Protein AF-A0A2G2EJM1-F1 (afdb_monomer_lite)

Structure (mmCIF, N/CA/C/O backbone):
data_AF-A0A2G2EJM1-F1
#
_entry.id   AF-A0A2G2EJM1-F1
#
loop_
_atom_site.group_PDB
_atom_site.id
_atom_site.type_symbol
_atom_site.label_atom_id
_atom_site.label_alt_id
_atom_site.label_comp_id
_atom_site.label_asym_id
_atom_site.label_entity_id
_atom_site.label_seq_id
_atom_site.pdbx_PDB_ins_code
_atom_site.Cartn_x
_atom_site.Cartn_y
_atom_site.Cartn_z
_atom_site.occupancy
_atom_site.B_iso_or_equiv
_atom_site.auth_seq_id
_atom_site.auth_comp_id
_atom_site.auth_asym_id
_atom_site.auth_atom_id
_atom_site.pdbx_PDB_model_num
ATOM 1 N N . MET A 1 1 ? -35.640 -45.550 -1.664 1.00 52.97 1 MET A N 1
ATOM 2 C CA . MET A 1 1 ? -34.543 -45.207 -0.723 1.00 52.97 1 MET A CA 1
ATOM 3 C C . MET A 1 1 ? -33.178 -45.795 -1.096 1.00 52.97 1 MET A C 1
ATOM 5 O O . MET A 1 1 ? -32.188 -45.165 -0.771 1.00 52.97 1 MET A O 1
ATOM 9 N N . LYS A 1 2 ? -33.073 -46.936 -1.802 1.00 50.59 2 LYS A N 1
ATOM 10 C CA . LYS A 1 2 ? -31.763 -47.518 -2.182 1.00 50.59 2 LYS A CA 1
ATOM 11 C C . LYS A 1 2 ? -31.014 -46.752 -3.291 1.00 50.59 2 LYS A C 1
ATOM 13 O O . LYS A 1 2 ? -29.795 -46.804 -3.350 1.00 50.59 2 LYS A O 1
ATOM 18 N N . THR A 1 3 ? -31.725 -45.994 -4.125 1.00 59.12 3 THR A N 1
ATOM 19 C CA . THR A 1 3 ? -31.146 -45.196 -5.222 1.00 59.12 3 THR A CA 1
ATOM 20 C C . THR A 1 3 ? -30.402 -43.941 -4.7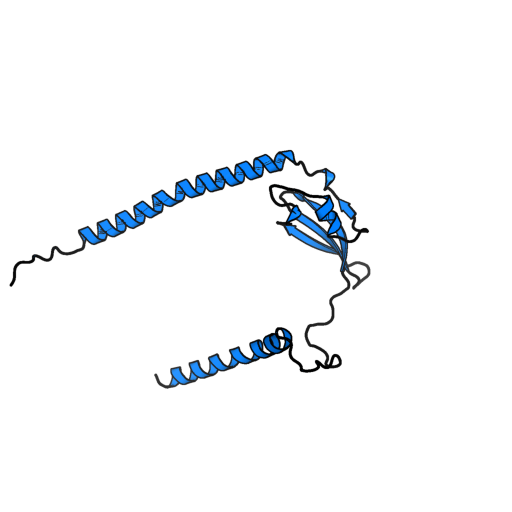54 1.00 59.12 3 THR A C 1
ATOM 22 O O . THR A 1 3 ? -29.484 -43.495 -5.431 1.00 59.12 3 THR A O 1
ATOM 25 N N . PHE A 1 4 ? -30.726 -43.404 -3.572 1.00 65.38 4 PHE A N 1
ATOM 26 C CA . PHE A 1 4 ? -30.059 -42.215 -3.022 1.00 65.38 4 PHE A CA 1
ATOM 27 C C . PHE A 1 4 ? -28.633 -42.503 -2.520 1.00 65.38 4 PHE A C 1
ATOM 29 O O . PHE A 1 4 ? -27.780 -41.623 -2.544 1.00 65.38 4 PHE A O 1
ATOM 36 N N . LEU A 1 5 ? -28.363 -43.748 -2.113 1.00 67.12 5 LEU A N 1
ATOM 37 C CA . LEU A 1 5 ? -27.074 -44.163 -1.548 1.00 67.12 5 LEU A CA 1
ATOM 38 C C . LEU A 1 5 ? -25.998 -44.344 -2.633 1.00 67.12 5 LEU A C 1
ATOM 40 O O . LEU A 1 5 ? -24.825 -44.078 -2.398 1.00 67.12 5 LEU A O 1
ATOM 44 N N . PHE A 1 6 ? -26.404 -44.718 -3.850 1.00 66.44 6 PHE A N 1
ATOM 45 C CA . PHE A 1 6 ? -25.496 -44.768 -4.997 1.00 66.44 6 PHE A CA 1
ATOM 46 C C . PHE A 1 6 ? -25.114 -43.370 -5.495 1.00 66.44 6 PHE A C 1
ATOM 48 O O . PHE A 1 6 ? -23.960 -43.153 -5.850 1.00 66.44 6 PHE A O 1
ATOM 55 N N . LEU A 1 7 ? -26.038 -42.403 -5.460 1.00 65.31 7 LEU A N 1
ATOM 56 C CA . LEU A 1 7 ? -25.755 -41.038 -5.912 1.00 65.31 7 LEU A CA 1
ATOM 57 C C . LEU A 1 7 ? -24.763 -40.310 -4.987 1.00 65.31 7 LEU A C 1
ATOM 59 O O . LEU A 1 7 ? -23.920 -39.565 -5.478 1.00 65.31 7 LEU A O 1
ATOM 63 N N . SER A 1 8 ? -24.793 -40.563 -3.671 1.00 62.09 8 SER A N 1
ATOM 64 C CA . SER A 1 8 ? -23.806 -39.970 -2.755 1.00 62.09 8 SER A CA 1
ATOM 65 C C . SER A 1 8 ? -22.404 -40.560 -2.918 1.00 62.09 8 SER A C 1
ATOM 67 O O . SER A 1 8 ? -21.432 -39.874 -2.628 1.00 62.09 8 SER A O 1
ATOM 69 N N . LEU A 1 9 ? -22.282 -41.809 -3.386 1.00 64.62 9 LEU A N 1
ATOM 70 C CA . LEU A 1 9 ? -20.986 -42.477 -3.542 1.00 64.62 9 LEU A CA 1
ATOM 71 C C . LEU A 1 9 ? -20.184 -41.951 -4.744 1.00 64.62 9 LEU A C 1
ATOM 73 O O . LEU A 1 9 ? -18.958 -41.979 -4.724 1.00 64.62 9 LEU A O 1
ATOM 77 N N . PHE A 1 10 ? -20.864 -41.450 -5.780 1.00 60.97 10 PHE A N 1
ATOM 78 C CA . PHE A 1 10 ? -20.206 -40.893 -6.966 1.00 60.97 10 PHE A CA 1
ATOM 79 C C . PHE A 1 10 ? -19.678 -39.467 -6.759 1.00 60.97 10 PHE A C 1
ATOM 81 O O . PHE A 1 10 ? -18.739 -39.065 -7.439 1.00 60.97 10 PHE A O 1
ATOM 88 N N . ILE A 1 11 ? -20.228 -38.710 -5.805 1.00 62.47 11 ILE A N 1
ATOM 89 C CA . ILE A 1 11 ? -19.824 -37.314 -5.563 1.00 62.47 11 ILE A CA 1
ATOM 90 C C . ILE A 1 11 ? -18.502 -37.235 -4.772 1.00 62.47 11 ILE A C 1
ATOM 92 O O . ILE A 1 11 ? -17.748 -36.277 -4.922 1.00 62.47 11 ILE A O 1
ATOM 96 N N . SER A 1 12 ? -18.159 -38.256 -3.981 1.00 58.44 12 SER A N 1
ATOM 97 C CA . SER A 1 12 ? -16.932 -38.282 -3.167 1.00 58.44 12 SER A CA 1
ATOM 98 C C . SER A 1 12 ? -15.652 -38.625 -3.944 1.00 58.44 12 SER A C 1
ATOM 100 O O . SER A 1 12 ? -14.561 -38.385 -3.431 1.00 58.44 12 SER A O 1
ATOM 102 N N . GLY A 1 13 ? -15.744 -39.164 -5.165 1.00 58.25 13 GLY A N 1
ATOM 103 C CA . GLY A 1 13 ? -14.570 -39.563 -5.960 1.00 58.25 13 GLY A CA 1
ATOM 104 C C . GLY A 1 13 ? -13.775 -38.392 -6.550 1.00 58.25 13 GLY A C 1
ATOM 105 O O . GLY A 1 13 ? -12.576 -38.511 -6.787 1.00 58.25 13 GLY A O 1
ATOM 106 N N . SER A 1 14 ? -14.414 -37.237 -6.741 1.00 57.00 14 SER A N 1
ATOM 107 C CA . SER A 1 14 ? -13.820 -36.085 -7.437 1.00 57.00 14 SER A CA 1
ATOM 108 C C . SER A 1 14 ? -12.871 -35.250 -6.569 1.00 57.00 14 SER A C 1
ATOM 110 O O . SER A 1 14 ? -12.121 -34.432 -7.093 1.00 57.00 14 SER A O 1
ATOM 112 N N . ALA A 1 15 ? -12.885 -35.440 -5.246 1.00 55.22 15 ALA A N 1
ATOM 113 C CA . ALA A 1 15 ? -12.119 -34.614 -4.309 1.00 55.22 15 ALA A CA 1
ATOM 114 C C . ALA A 1 15 ? -10.646 -35.042 -4.152 1.00 55.22 15 ALA A C 1
ATOM 116 O O . ALA A 1 15 ? -9.830 -34.259 -3.673 1.00 55.22 15 ALA A O 1
ATOM 117 N N . PHE A 1 16 ? -10.279 -36.261 -4.566 1.00 55.91 16 PHE A N 1
ATOM 118 C CA . PHE A 1 16 ? -8.936 -36.815 -4.332 1.00 55.91 16 PHE A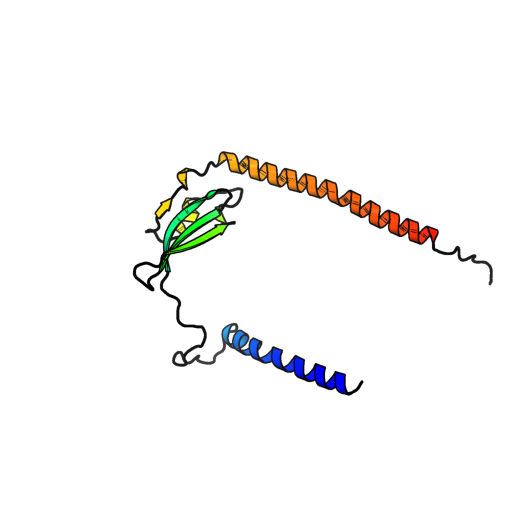 CA 1
ATOM 119 C C . PHE A 1 16 ? -7.918 -36.506 -5.442 1.00 55.91 16 PHE A C 1
ATOM 121 O O . PHE A 1 16 ? -6.720 -36.684 -5.239 1.00 55.91 16 PHE A O 1
ATOM 128 N N . SER A 1 17 ? -8.357 -36.031 -6.614 1.00 53.53 17 SER A N 1
ATOM 129 C CA . SER A 1 17 ? -7.435 -35.771 -7.732 1.00 53.53 17 SER A CA 1
ATOM 130 C C . SER A 1 17 ? -6.698 -34.433 -7.616 1.00 53.53 17 SER A C 1
ATOM 132 O O . SER A 1 17 ? -5.595 -34.308 -8.141 1.00 53.53 17 SER A O 1
ATOM 134 N N . GLN A 1 18 ? -7.272 -33.432 -6.942 1.00 54.62 18 GLN A N 1
ATOM 135 C CA . GLN A 1 18 ? -6.644 -32.108 -6.821 1.00 54.62 18 GLN A CA 1
ATOM 136 C C . GLN A 1 18 ? -5.614 -32.036 -5.684 1.00 54.62 18 GLN A C 1
ATOM 138 O O . GLN A 1 18 ? -4.692 -31.226 -5.741 1.00 54.62 18 GLN A O 1
ATOM 143 N N . THR A 1 19 ? -5.699 -32.911 -4.680 1.00 55.78 19 THR A N 1
ATOM 144 C CA . THR A 1 19 ? -4.747 -32.934 -3.558 1.00 55.78 19 THR A CA 1
ATOM 145 C C . THR A 1 19 ? -3.409 -33.574 -3.916 1.00 55.78 19 THR A C 1
ATOM 147 O O . THR A 1 19 ? -2.394 -33.160 -3.366 1.00 55.78 19 THR A O 1
ATOM 150 N N . ASN A 1 20 ? -3.364 -34.521 -4.859 1.00 55.75 20 ASN A N 1
ATOM 151 C CA . ASN A 1 20 ? -2.112 -35.196 -5.224 1.00 55.75 20 ASN A CA 1
ATOM 152 C C . ASN A 1 20 ? -1.137 -34.297 -5.997 1.00 55.75 20 ASN A C 1
ATOM 154 O O . ASN A 1 20 ? 0.063 -34.378 -5.757 1.00 55.75 20 ASN A O 1
ATOM 158 N N . VAL A 1 21 ? -1.627 -33.407 -6.868 1.00 58.78 21 VAL A N 1
ATOM 159 C CA . VAL A 1 21 ? -0.765 -32.453 -7.595 1.00 58.78 21 VAL A CA 1
ATOM 160 C C . VAL A 1 21 ? -0.163 -31.424 -6.633 1.00 58.78 21 VAL A C 1
ATOM 162 O O . VAL A 1 21 ? 1.019 -31.098 -6.722 1.00 58.78 21 VAL A O 1
ATOM 165 N N . ILE A 1 22 ? -0.951 -30.965 -5.655 1.00 56.78 22 ILE A N 1
ATOM 166 C CA . ILE A 1 22 ? -0.479 -30.044 -4.615 1.00 56.78 22 ILE A CA 1
ATOM 167 C C . ILE A 1 22 ? 0.503 -30.757 -3.674 1.00 56.78 22 ILE A C 1
ATOM 169 O O . ILE A 1 22 ? 1.564 -30.209 -3.395 1.00 56.78 22 ILE A O 1
ATOM 173 N N . ALA A 1 23 ? 0.214 -31.991 -3.245 1.00 59.25 23 ALA A N 1
ATOM 174 C CA . ALA A 1 23 ? 1.079 -32.760 -2.347 1.00 59.25 23 ALA A CA 1
ATOM 175 C C . ALA A 1 23 ? 2.419 -33.161 -2.990 1.00 59.25 23 ALA A C 1
ATOM 177 O O . ALA A 1 23 ? 3.455 -33.085 -2.330 1.00 59.25 23 ALA A O 1
ATOM 178 N N . ALA A 1 24 ? 2.423 -33.530 -4.277 1.00 58.50 24 ALA A N 1
ATOM 179 C CA . ALA A 1 24 ? 3.650 -33.835 -5.016 1.00 58.50 24 ALA A CA 1
ATOM 180 C C . ALA A 1 24 ? 4.574 -32.608 -5.149 1.00 58.50 24 ALA A C 1
ATOM 182 O O . ALA A 1 24 ? 5.794 -32.760 -5.146 1.00 58.50 24 ALA A O 1
ATOM 183 N N . LYS A 1 25 ? 4.006 -31.394 -5.213 1.00 56.97 25 LYS A N 1
ATOM 184 C CA . LYS A 1 25 ? 4.756 -30.133 -5.354 1.00 56.97 25 LYS A CA 1
ATOM 185 C C . LYS A 1 25 ? 5.112 -29.488 -4.002 1.00 56.97 25 LYS A C 1
ATOM 187 O O . LYS A 1 25 ? 6.139 -28.825 -3.907 1.00 56.97 25 LYS A O 1
ATOM 192 N N . SER A 1 26 ? 4.315 -29.693 -2.945 1.00 60.22 26 SER A N 1
ATOM 193 C CA . SER A 1 26 ? 4.513 -29.060 -1.626 1.00 60.22 26 SER A CA 1
ATOM 194 C C . SER A 1 26 ? 5.422 -29.837 -0.668 1.00 60.22 26 SER A C 1
ATOM 196 O O . SER A 1 26 ? 5.942 -29.253 0.281 1.00 60.22 26 SER A O 1
ATOM 198 N N . HIS A 1 27 ? 5.627 -31.139 -0.889 1.00 52.12 27 HIS A N 1
ATOM 199 C CA . HIS A 1 27 ? 6.414 -31.998 -0.001 1.00 52.12 27 HIS A CA 1
ATOM 200 C C . HIS A 1 27 ? 7.519 -32.738 -0.752 1.00 52.12 27 HIS A C 1
ATOM 202 O O . HIS A 1 27 ? 7.453 -33.954 -0.881 1.00 52.12 27 HIS A O 1
ATOM 208 N N . ALA A 1 28 ? 8.534 -32.000 -1.223 1.00 54.66 28 ALA A N 1
ATOM 209 C CA . ALA A 1 28 ? 9.855 -32.532 -1.585 1.00 54.66 28 ALA A CA 1
ATOM 210 C C . ALA A 1 28 ? 9.819 -33.904 -2.291 1.00 54.66 28 ALA A C 1
ATOM 212 O O . ALA A 1 28 ? 10.508 -34.844 -1.887 1.00 54.66 28 ALA A O 1
ATOM 213 N N . SER A 1 29 ? 8.969 -34.034 -3.314 1.00 52.91 29 SER A N 1
ATOM 214 C CA . SER A 1 29 ? 8.939 -35.234 -4.139 1.00 52.91 29 SER A CA 1
ATOM 215 C C . SER A 1 29 ? 10.316 -35.417 -4.771 1.00 52.91 29 SER A C 1
ATOM 217 O O . SER A 1 29 ? 10.890 -34.482 -5.323 1.00 52.91 29 SER A O 1
ATOM 219 N N . THR A 1 30 ? 10.855 -36.629 -4.683 1.00 60.31 30 THR A N 1
ATOM 220 C CA . THR A 1 30 ? 12.091 -37.034 -5.364 1.00 60.31 30 THR A CA 1
ATOM 221 C C . THR A 1 30 ? 11.876 -37.297 -6.855 1.00 60.31 30 THR A C 1
ATOM 223 O O . THR A 1 30 ? 12.824 -37.663 -7.550 1.00 60.31 30 THR A O 1
ATOM 226 N N . GLN A 1 31 ? 10.650 -37.129 -7.365 1.00 61.78 31 GLN A N 1
ATOM 227 C CA . GLN A 1 31 ? 10.401 -37.165 -8.799 1.00 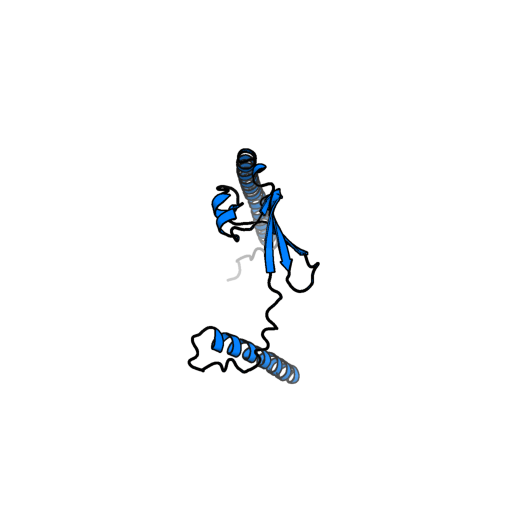61.78 31 GLN A CA 1
ATOM 228 C C . GLN A 1 31 ? 11.045 -35.942 -9.444 1.00 61.78 31 GLN A C 1
ATOM 230 O O . GLN A 1 31 ? 10.720 -34.802 -9.119 1.00 61.78 31 GLN A O 1
ATOM 235 N N . VAL A 1 32 ? 11.969 -36.205 -10.366 1.00 60.59 32 VAL A N 1
ATOM 236 C CA . VAL A 1 32 ? 12.516 -35.191 -11.261 1.00 60.59 32 VAL A CA 1
ATOM 237 C C . VAL A 1 32 ? 11.348 -34.685 -12.097 1.00 60.59 32 VAL A C 1
ATOM 239 O O . VAL A 1 32 ? 10.840 -35.407 -12.950 1.00 60.59 32 VAL A O 1
ATOM 242 N N . VAL A 1 33 ? 10.875 -33.479 -11.791 1.00 60.62 33 VAL A N 1
ATOM 243 C CA . VAL A 1 33 ? 9.924 -32.776 -12.648 1.00 60.62 33 VAL A CA 1
ATOM 244 C C . VAL A 1 33 ? 10.676 -32.475 -13.938 1.00 60.62 33 VAL A C 1
ATOM 246 O O . VAL A 1 33 ? 11.680 -31.760 -13.916 1.00 60.62 33 VAL A O 1
ATOM 249 N N . ASP A 1 34 ? 10.256 -33.097 -15.037 1.00 59.88 34 ASP A N 1
ATOM 250 C CA . ASP A 1 34 ? 10.788 -32.778 -16.354 1.00 59.88 34 ASP A CA 1
ATOM 251 C C . ASP A 1 34 ? 10.320 -31.365 -16.708 1.00 59.88 34 ASP A C 1
ATOM 253 O O . ASP A 1 34 ? 9.141 -31.128 -16.956 1.00 59.88 34 ASP A O 1
ATOM 257 N N . ASN A 1 35 ? 11.246 -30.406 -16.690 1.00 60.94 35 ASN A N 1
ATOM 258 C CA . ASN A 1 35 ? 10.963 -29.010 -17.030 1.00 60.94 35 ASN A CA 1
ATOM 259 C C . ASN A 1 35 ? 10.572 -28.826 -18.512 1.00 60.94 35 ASN A C 1
ATOM 261 O O . ASN A 1 35 ? 10.287 -27.701 -18.917 1.00 60.94 35 ASN A O 1
ATOM 265 N N . ASN A 1 36 ? 10.611 -29.888 -19.327 1.00 61.59 36 ASN A N 1
ATOM 266 C CA . ASN A 1 36 ? 10.201 -29.851 -20.730 1.00 61.59 36 ASN A CA 1
ATOM 267 C C . ASN A 1 36 ? 8.710 -30.128 -20.944 1.00 61.59 36 ASN A C 1
ATOM 269 O O . ASN A 1 36 ? 8.211 -29.859 -22.040 1.00 61.59 36 ASN A O 1
ATOM 273 N N . ASP A 1 37 ? 7.993 -30.641 -19.941 1.00 60.16 37 ASP A N 1
ATOM 274 C CA . ASP A 1 37 ? 6.538 -30.699 -20.023 1.00 60.16 37 ASP A CA 1
ATOM 275 C C . ASP A 1 37 ? 5.998 -29.272 -19.871 1.00 60.16 37 ASP A C 1
ATOM 277 O O . ASP A 1 37 ? 6.278 -28.586 -18.888 1.00 60.16 37 ASP A O 1
ATOM 281 N N . LEU A 1 38 ? 5.258 -28.811 -20.887 1.00 57.59 38 LEU A N 1
ATOM 282 C CA . LEU A 1 38 ? 4.546 -27.531 -20.896 1.00 57.59 38 LEU A CA 1
ATOM 283 C C . LEU A 1 38 ? 3.607 -27.482 -19.687 1.00 57.59 38 LEU A C 1
ATOM 285 O O . LEU A 1 38 ? 2.479 -27.978 -19.724 1.00 57.59 38 LEU A O 1
ATOM 289 N N . ASP A 1 39 ? 4.108 -26.926 -18.591 1.00 59.94 39 ASP A N 1
ATOM 290 C CA . ASP A 1 39 ? 3.385 -26.852 -17.337 1.00 59.94 39 ASP A CA 1
ATOM 291 C C . ASP A 1 39 ? 2.167 -25.933 -17.563 1.00 59.94 39 ASP A C 1
ATOM 293 O O . ASP A 1 39 ? 2.309 -24.766 -17.925 1.00 59.94 39 ASP A O 1
ATOM 297 N N . ASN A 1 40 ? 0.942 -26.443 -17.380 1.00 61.56 40 ASN A N 1
ATOM 298 C CA . ASN A 1 40 ? -0.310 -25.694 -17.610 1.00 61.56 40 ASN A CA 1
ATOM 299 C C . ASN A 1 40 ? -0.566 -24.601 -16.545 1.00 61.56 40 ASN A C 1
ATOM 301 O O . ASN A 1 40 ? -1.709 -24.210 -16.306 1.00 61.56 40 ASN A O 1
ATOM 305 N N . PHE A 1 41 ? 0.475 -24.092 -15.882 1.00 65.44 41 PHE A N 1
ATOM 306 C CA . PHE A 1 41 ? 0.379 -23.026 -14.877 1.00 65.44 41 PHE A CA 1
ATOM 307 C C . PHE A 1 41 ? 0.227 -21.626 -15.493 1.00 65.44 41 PHE A C 1
ATOM 309 O O . PHE A 1 41 ? 0.366 -20.624 -14.793 1.00 65.44 41 PHE A O 1
ATOM 316 N N . GLY A 1 42 ? -0.132 -21.569 -16.777 1.00 62.50 42 GLY A N 1
ATOM 317 C CA . GLY A 1 42 ? -0.252 -20.345 -17.552 1.00 62.50 42 GLY A CA 1
ATOM 318 C C . GLY A 1 42 ? 1.094 -19.898 -18.108 1.00 62.50 42 GLY A C 1
ATOM 319 O O . GLY A 1 42 ? 2.155 -20.223 -17.576 1.00 62.50 42 GLY A O 1
ATOM 320 N N . GLU A 1 43 ? 1.045 -19.151 -19.206 1.00 68.50 43 GLU A N 1
ATOM 321 C CA . GLU A 1 43 ? 2.221 -18.433 -19.684 1.00 68.50 43 GLU A CA 1
ATOM 322 C C . GLU A 1 43 ? 2.655 -17.422 -18.612 1.00 68.50 43 GLU A C 1
ATOM 324 O O . GLU A 1 43 ? 1.790 -16.830 -17.950 1.00 68.50 43 GLU A O 1
ATOM 329 N N . PRO A 1 44 ? 3.971 -17.221 -18.401 1.00 69.69 44 PRO A N 1
ATOM 330 C CA . PRO A 1 44 ? 4.437 -16.165 -17.518 1.00 69.69 44 PRO A CA 1
ATOM 331 C C . PRO A 1 44 ? 3.800 -14.852 -17.975 1.00 69.69 44 PRO A C 1
ATOM 333 O O . PRO A 1 44 ? 3.891 -14.480 -19.145 1.00 69.69 44 PRO A O 1
ATOM 336 N N . GLY A 1 45 ? 3.103 -14.187 -17.052 1.00 71.19 45 GLY A N 1
ATOM 337 C CA . GLY A 1 45 ? 2.463 -12.910 -17.340 1.00 71.19 45 GLY A CA 1
ATOM 338 C C . GLY A 1 45 ? 3.481 -11.882 -17.850 1.00 71.19 45 GLY A C 1
ATOM 339 O O . GLY A 1 45 ? 4.685 -12.047 -17.629 1.00 71.19 45 GLY A O 1
ATOM 340 N N . PRO A 1 46 ? 3.018 -10.811 -18.517 1.00 80.94 46 PRO A N 1
ATOM 341 C CA . PRO A 1 46 ? 3.910 -9.763 -18.992 1.00 80.94 46 PRO A CA 1
ATOM 342 C C . PRO A 1 46 ? 4.774 -9.220 -17.858 1.00 80.94 46 PRO A C 1
ATOM 344 O O . PRO A 1 46 ? 4.340 -9.168 -16.703 1.00 80.94 46 PRO A O 1
ATOM 347 N N . MET A 1 47 ? 5.991 -8.790 -18.189 1.00 82.06 47 MET A N 1
ATOM 348 C CA . MET A 1 47 ? 6.875 -8.185 -17.204 1.00 82.06 47 MET A CA 1
ATOM 349 C C . MET A 1 47 ? 6.242 -6.880 -16.704 1.00 82.06 47 MET A C 1
ATOM 351 O O . MET A 1 47 ? 5.861 -6.013 -17.495 1.00 82.06 47 MET A O 1
ATOM 355 N N . ARG A 1 48 ? 6.068 -6.777 -15.382 1.00 85.94 48 ARG A N 1
ATOM 356 C CA . ARG A 1 48 ? 5.466 -5.620 -14.711 1.00 85.94 48 ARG A CA 1
ATOM 357 C C . ARG A 1 48 ? 6.530 -4.921 -13.887 1.00 85.94 48 ARG A C 1
ATOM 359 O O . ARG A 1 48 ? 7.123 -5.537 -13.003 1.00 85.94 48 ARG A O 1
ATOM 366 N N . PHE A 1 49 ? 6.716 -3.631 -14.129 1.00 90.25 49 PHE A N 1
ATOM 367 C CA . PHE A 1 49 ? 7.629 -2.797 -13.352 1.00 90.25 49 PHE A CA 1
ATOM 368 C C . PHE A 1 49 ? 6.860 -1.677 -12.669 1.00 90.25 49 PHE A C 1
ATOM 370 O O . PHE A 1 49 ? 6.086 -0.970 -13.314 1.00 90.25 49 PHE A O 1
ATOM 377 N N . ILE A 1 50 ? 7.074 -1.496 -11.367 1.00 94.75 50 ILE A N 1
ATOM 378 C CA . ILE A 1 50 ? 6.426 -0.426 -10.606 1.00 94.75 50 ILE A CA 1
ATOM 379 C C . ILE A 1 50 ? 7.142 0.883 -10.927 1.00 94.75 50 ILE A C 1
ATOM 381 O O . ILE A 1 50 ? 8.262 1.118 -10.492 1.00 94.75 50 ILE A O 1
ATOM 385 N N . ALA A 1 51 ? 6.493 1.741 -11.706 1.00 94.88 51 ALA A N 1
ATOM 386 C CA . ALA A 1 51 ? 7.067 3.008 -12.141 1.00 94.88 51 ALA A CA 1
ATOM 387 C C . ALA A 1 51 ? 6.815 4.135 -11.131 1.00 94.88 51 ALA A C 1
ATOM 389 O O . ALA A 1 51 ? 7.646 5.025 -10.943 1.00 94.88 51 ALA A O 1
ATOM 390 N N . GLU A 1 52 ? 5.644 4.133 -10.494 1.00 96.69 52 GLU A N 1
ATOM 391 C CA . GLU A 1 52 ? 5.251 5.178 -9.552 1.00 96.69 52 GLU A CA 1
ATOM 392 C C . GLU A 1 52 ? 4.446 4.596 -8.395 1.00 96.69 52 GLU A C 1
ATOM 394 O O . GLU A 1 52 ? 3.514 3.821 -8.599 1.00 96.69 52 GLU A O 1
ATOM 399 N N . VAL A 1 53 ? 4.758 5.059 -7.187 1.00 97.25 53 VAL A N 1
ATOM 400 C CA . VAL A 1 53 ? 3.957 4.817 -5.989 1.00 97.25 53 VAL A CA 1
ATOM 401 C C . VAL A 1 53 ? 3.469 6.157 -5.468 1.00 97.25 53 VAL A C 1
ATOM 403 O O . VAL A 1 53 ? 4.240 7.074 -5.165 1.00 97.25 53 VAL A O 1
ATOM 406 N N . LYS A 1 54 ? 2.156 6.291 -5.348 1.00 96.44 54 LYS A N 1
ATOM 407 C CA . LYS A 1 54 ? 1.505 7.527 -4.932 1.00 96.44 54 LYS A CA 1
ATOM 408 C C . LYS A 1 54 ? 0.747 7.309 -3.639 1.00 96.44 54 LYS A C 1
ATOM 410 O O . LYS A 1 54 ? -0.209 6.541 -3.599 1.00 96.44 54 LYS A O 1
ATOM 415 N N . TYR A 1 55 ? 1.104 8.064 -2.607 1.00 94.12 55 TYR A N 1
ATOM 416 C CA . TYR A 1 55 ? 0.334 8.074 -1.371 1.00 94.12 55 TYR A CA 1
ATOM 417 C C . TYR A 1 55 ? -1.064 8.664 -1.601 1.00 94.12 55 TYR A C 1
ATOM 419 O O . TYR A 1 55 ? -1.232 9.771 -2.140 1.00 94.12 55 TYR A O 1
ATOM 427 N N . LEU A 1 56 ? -2.071 7.904 -1.179 1.00 90.81 56 LEU A N 1
ATOM 428 C CA . LEU A 1 56 ? -3.444 8.352 -1.021 1.00 90.81 56 LEU A CA 1
ATOM 429 C C . LEU A 1 56 ? -3.745 8.600 0.457 1.00 90.81 56 LEU A C 1
ATOM 431 O O . LEU A 1 56 ? -2.957 8.332 1.352 1.00 90.81 56 LEU A O 1
ATOM 435 N N . LYS A 1 57 ? -4.926 9.141 0.730 1.00 84.94 57 LYS A N 1
ATOM 436 C CA . LYS A 1 57 ? -5.422 9.274 2.097 1.00 84.94 57 LYS A CA 1
ATOM 437 C C . LYS A 1 57 ? -5.750 7.886 2.677 1.00 84.94 57 LYS A C 1
ATOM 439 O O . LYS A 1 57 ? -5.958 6.938 1.934 1.00 84.94 57 LYS A O 1
ATOM 444 N N . ASP A 1 58 ? -5.874 7.813 4.002 1.00 82.06 58 ASP A N 1
ATOM 445 C CA . ASP A 1 58 ? -6.464 6.665 4.709 1.00 82.06 58 ASP A CA 1
ATOM 446 C C . ASP A 1 58 ? -5.647 5.363 4.631 1.00 82.06 58 ASP A C 1
ATOM 448 O O . ASP A 1 58 ? -6.215 4.280 4.595 1.00 82.06 58 ASP A O 1
ATOM 452 N N . ASP A 1 59 ? -4.316 5.474 4.686 1.00 86.12 59 ASP A N 1
ATOM 453 C CA . ASP A 1 59 ? -3.388 4.326 4.698 1.00 86.12 59 ASP A CA 1
ATOM 454 C C . ASP A 1 59 ? -3.413 3.518 3.387 1.00 86.12 59 ASP A C 1
ATOM 456 O O . ASP A 1 59 ? -3.090 2.329 3.369 1.00 86.12 59 ASP A O 1
ATOM 460 N N . CYS A 1 60 ? -3.784 4.184 2.289 1.00 91.50 60 CYS A N 1
ATOM 461 C CA . CYS A 1 60 ? -3.775 3.623 0.947 1.00 91.50 60 CYS A CA 1
ATOM 462 C C . CYS A 1 60 ? -2.655 4.229 0.090 1.00 91.50 60 CYS A C 1
ATOM 464 O O . CYS A 1 60 ? -2.300 5.404 0.227 1.00 91.50 60 CYS A O 1
ATOM 466 N N . ILE A 1 61 ? -2.146 3.444 -0.849 1.00 95.50 61 ILE A N 1
ATOM 467 C CA . ILE A 1 61 ? -1.252 3.873 -1.928 1.00 95.50 61 ILE A CA 1
ATOM 468 C C . ILE A 1 61 ? -1.812 3.399 -3.265 1.00 95.50 61 ILE A C 1
ATOM 470 O O . ILE A 1 61 ? -2.592 2.452 -3.320 1.00 95.50 61 ILE A O 1
ATOM 474 N N . VAL A 1 62 ? -1.421 4.081 -4.334 1.00 97.19 62 VAL A N 1
ATOM 475 C CA . VAL A 1 62 ? -1.645 3.630 -5.706 1.00 97.19 62 VAL A CA 1
ATOM 476 C C . VAL A 1 62 ? -0.303 3.308 -6.322 1.00 97.19 62 VAL A C 1
ATOM 478 O O . VAL A 1 62 ? 0.580 4.168 -6.338 1.00 97.19 62 VAL A O 1
ATOM 481 N N . GLU A 1 63 ? -0.183 2.101 -6.841 1.00 96.81 63 GLU A N 1
ATOM 482 C CA . GLU A 1 63 ? 0.950 1.650 -7.632 1.00 96.81 63 GLU A CA 1
ATOM 483 C C . GLU A 1 63 ? 0.590 1.774 -9.106 1.00 96.81 63 GLU A C 1
ATOM 485 O O . GLU A 1 63 ? -0.505 1.400 -9.527 1.00 96.81 63 GLU A O 1
ATOM 490 N N . LYS A 1 64 ? 1.497 2.349 -9.887 1.00 96.31 64 LYS A N 1
ATOM 491 C CA . LYS A 1 64 ? 1.412 2.423 -11.341 1.00 96.31 64 LYS A CA 1
ATOM 492 C C . LYS A 1 64 ? 2.448 1.467 -11.915 1.00 96.31 64 LYS A C 1
ATOM 494 O O . LYS A 1 64 ? 3.644 1.669 -11.690 1.00 96.31 64 LYS A O 1
ATOM 499 N N . TYR A 1 65 ? 1.997 0.494 -12.690 1.00 92.75 65 TYR A N 1
ATOM 500 C CA . TYR A 1 65 ? 2.859 -0.462 -13.369 1.00 92.75 65 TYR A CA 1
ATOM 501 C C . TYR A 1 65 ? 3.034 -0.069 -14.833 1.00 92.75 65 TYR A C 1
ATOM 503 O O . TYR A 1 65 ? 2.063 0.289 -15.502 1.00 92.75 65 TYR A O 1
ATOM 511 N N . ASN A 1 66 ? 4.262 -0.176 -15.329 1.00 89.88 66 ASN A N 1
ATOM 512 C CA . ASN A 1 66 ? 4.531 -0.274 -16.756 1.00 89.88 66 ASN A CA 1
ATOM 513 C C . ASN A 1 66 ? 4.488 -1.757 -17.127 1.00 89.88 66 ASN A C 1
ATOM 515 O O . ASN A 1 66 ? 5.189 -2.561 -16.503 1.00 89.88 66 ASN A O 1
ATOM 519 N N . VAL A 1 67 ? 3.655 -2.109 -18.103 1.00 87.44 67 VAL A N 1
ATOM 520 C CA . VAL A 1 67 ? 3.471 -3.489 -18.550 1.00 87.44 67 VAL A CA 1
ATOM 521 C C . VAL A 1 67 ? 4.053 -3.634 -19.949 1.00 87.44 67 VAL A C 1
ATOM 523 O O . VAL A 1 67 ? 3.617 -2.972 -20.885 1.00 87.44 67 VAL A O 1
ATOM 526 N N . GLU A 1 68 ? 5.040 -4.512 -20.101 1.00 80.31 68 GLU A N 1
ATOM 527 C CA . GLU A 1 68 ? 5.783 -4.709 -21.355 1.00 80.31 68 GLU A CA 1
ATOM 528 C C . GLU A 1 68 ? 5.051 -5.664 -22.321 1.00 80.31 68 GLU A C 1
ATOM 530 O O . GLU A 1 68 ? 5.640 -6.577 -22.894 1.00 80.31 68 GLU A O 1
ATOM 535 N N . TRP A 1 69 ? 3.730 -5.511 -22.457 1.00 71.81 69 TRP A N 1
ATOM 536 C CA . TRP A 1 69 ? 2.916 -6.301 -23.396 1.00 71.81 69 TRP A CA 1
ATOM 537 C C . TRP A 1 69 ? 2.531 -5.499 -24.645 1.00 71.81 69 TRP A C 1
ATOM 539 O O . TRP A 1 69 ? 2.415 -6.064 -25.731 1.00 71.81 69 TRP A O 1
ATOM 549 N N . SER A 1 70 ? 2.406 -4.174 -24.517 1.00 60.84 70 SER A N 1
ATOM 550 C CA . SER A 1 70 ? 2.314 -3.234 -25.636 1.00 60.84 70 SER A CA 1
ATOM 551 C C . SER A 1 70 ? 2.792 -1.837 -25.215 1.00 60.84 70 SER A C 1
ATOM 553 O O . SER A 1 70 ? 2.854 -1.535 -24.023 1.00 60.84 70 SER A O 1
ATOM 555 N N . ASP A 1 71 ? 3.113 -0.967 -26.182 1.00 61.31 71 ASP A N 1
ATOM 556 C CA . ASP A 1 71 ? 3.698 0.376 -25.979 1.00 61.31 71 ASP A CA 1
ATOM 557 C C . ASP A 1 71 ? 2.887 1.324 -25.060 1.00 61.31 71 ASP A C 1
ATOM 559 O O . ASP A 1 71 ? 3.349 2.424 -24.733 1.00 61.31 71 ASP A O 1
ATOM 563 N N . HIS A 1 72 ? 1.676 0.944 -24.633 1.00 60.12 72 HIS A N 1
ATOM 564 C CA . HIS A 1 72 ? 0.744 1.826 -23.926 1.00 60.12 72 HIS A CA 1
ATOM 565 C C . HIS A 1 72 ? 0.049 1.229 -22.694 1.00 60.12 72 HIS A C 1
ATOM 567 O O . HIS A 1 72 ? -0.803 1.904 -22.106 1.00 60.12 72 HIS A O 1
ATOM 573 N N . ASP A 1 73 ? 0.421 0.034 -22.236 1.00 76.62 73 ASP A N 1
ATOM 574 C CA . ASP A 1 73 ? -0.295 -0.601 -21.128 1.00 76.62 73 ASP A CA 1
ATOM 575 C C . ASP A 1 73 ? 0.257 -0.150 -19.770 1.00 76.62 73 ASP A C 1
ATOM 577 O O . ASP A 1 73 ? 1.262 -0.629 -19.244 1.00 76.62 73 ASP A O 1
ATOM 581 N N . THR A 1 74 ? -0.420 0.847 -19.203 1.00 86.38 74 THR A N 1
ATOM 582 C CA . THR A 1 74 ? -0.257 1.236 -17.804 1.00 86.38 74 THR A CA 1
ATOM 583 C C . THR A 1 74 ? -1.343 0.569 -16.968 1.00 86.38 74 THR A C 1
ATOM 585 O O . THR A 1 74 ? -2.528 0.828 -17.179 1.00 86.38 74 THR A O 1
ATOM 588 N N . GLU A 1 75 ? -0.951 -0.210 -15.965 1.00 88.31 75 GLU A N 1
ATOM 589 C CA . GLU A 1 75 ? -1.877 -0.732 -14.956 1.00 88.31 75 GLU A CA 1
ATOM 590 C C . GLU A 1 75 ? -1.798 0.100 -13.669 1.00 88.31 75 GLU A C 1
ATOM 592 O O . GLU A 1 75 ? -0.763 0.684 -13.339 1.00 88.31 75 GLU A O 1
ATOM 597 N N . TYR A 1 76 ? -2.905 0.149 -12.927 1.00 94.00 76 TYR A N 1
ATOM 598 C CA . TYR A 1 76 ? -2.974 0.788 -11.617 1.00 94.00 76 TYR A CA 1
ATOM 599 C C . TYR A 1 76 ? -3.550 -0.189 -10.604 1.00 94.00 76 TYR A C 1
ATOM 601 O O . TYR A 1 76 ? -4.618 -0.750 -10.846 1.00 94.00 76 TYR A O 1
ATOM 609 N N . ASP A 1 77 ? -2.898 -0.317 -9.454 1.00 94.56 77 ASP A N 1
ATOM 610 C CA . ASP A 1 77 ? -3.450 -1.035 -8.307 1.00 94.56 77 ASP A CA 1
ATOM 611 C C . ASP A 1 77 ? -3.529 -0.119 -7.087 1.00 94.56 77 ASP A C 1
ATOM 613 O O . ASP A 1 77 ? -2.690 0.762 -6.888 1.00 94.56 77 ASP A O 1
ATOM 617 N N . THR A 1 78 ? -4.577 -0.286 -6.285 1.00 95.69 78 THR A N 1
ATOM 618 C CA . THR A 1 78 ? -4.782 0.479 -5.054 1.00 95.69 78 THR A CA 1
ATOM 619 C C . THR A 1 78 ? -4.646 -0.443 -3.859 1.00 95.69 78 THR A C 1
ATOM 621 O O . THR A 1 78 ? -5.547 -1.220 -3.549 1.00 95.69 78 THR A O 1
ATOM 624 N N . ILE A 1 79 ? -3.550 -0.286 -3.125 1.00 94.62 79 ILE A N 1
ATOM 625 C CA . ILE A 1 79 ? -3.291 -1.051 -1.913 1.00 94.62 79 ILE A CA 1
ATOM 626 C C . ILE A 1 79 ? -3.735 -0.212 -0.725 1.00 94.62 79 ILE A C 1
ATOM 628 O O . ILE A 1 79 ? -3.083 0.761 -0.346 1.00 94.62 79 ILE A O 1
ATOM 632 N N . CYS A 1 80 ? -4.859 -0.597 -0.136 1.00 91.31 80 CYS A N 1
ATOM 633 C CA . CYS A 1 80 ? -5.289 -0.116 1.168 1.00 91.31 80 CYS A CA 1
ATOM 634 C C . CYS A 1 80 ? -4.879 -1.135 2.230 1.00 91.31 80 CYS A C 1
ATOM 636 O O . CYS A 1 80 ? -4.994 -2.331 1.992 1.00 91.31 80 CYS A O 1
ATOM 638 N N . ASP A 1 81 ? -4.441 -0.659 3.397 1.00 87.69 81 ASP A N 1
ATOM 639 C CA . ASP A 1 81 ? -3.899 -1.488 4.490 1.00 87.69 81 ASP A CA 1
ATOM 640 C C . ASP A 1 81 ? -2.437 -1.933 4.303 1.00 87.69 81 ASP A C 1
ATOM 642 O O . ASP A 1 81 ? -2.024 -3.017 4.711 1.00 87.69 81 ASP A O 1
ATOM 646 N N . HIS A 1 82 ? -1.618 -1.059 3.710 1.00 88.75 82 HIS A N 1
ATOM 647 C CA . HIS A 1 82 ? -0.185 -1.311 3.590 1.00 88.75 82 HIS A CA 1
ATOM 648 C C . HIS A 1 82 ? 0.457 -1.433 4.989 1.00 88.75 82 HIS A C 1
ATOM 650 O O . HIS A 1 82 ? 0.288 -0.523 5.809 1.00 88.75 82 HIS A O 1
ATOM 656 N N . PRO A 1 83 ? 1.250 -2.484 5.273 1.00 84.88 83 PRO A N 1
ATOM 657 C CA . PRO A 1 83 ? 1.733 -2.792 6.626 1.00 84.88 83 PRO A CA 1
ATOM 658 C C . PRO A 1 83 ? 2.538 -1.648 7.253 1.00 84.88 83 PRO A C 1
ATOM 660 O O . PRO A 1 83 ? 2.443 -1.388 8.450 1.00 84.88 83 PRO A O 1
ATOM 663 N N . PHE A 1 84 ? 3.273 -0.902 6.430 1.00 87.81 84 PHE A N 1
ATOM 664 C CA . PHE A 1 84 ? 4.080 0.242 6.866 1.00 87.81 84 PHE A CA 1
ATOM 665 C C . PHE A 1 84 ? 3.335 1.588 6.829 1.00 87.81 84 PHE A C 1
ATOM 667 O O . PHE A 1 84 ? 3.908 2.619 7.172 1.00 87.81 84 PHE A O 1
ATOM 674 N N . LEU A 1 85 ? 2.061 1.605 6.418 1.00 86.44 85 LEU A N 1
ATOM 675 C CA . LEU A 1 85 ? 1.175 2.773 6.528 1.00 86.44 85 LEU A CA 1
ATOM 676 C C . LEU A 1 85 ? 0.213 2.679 7.716 1.00 86.44 85 LEU A C 1
ATOM 678 O O . LEU A 1 85 ? -0.443 3.679 8.027 1.00 86.44 85 LEU A O 1
ATOM 682 N N . GLN A 1 86 ? 0.141 1.520 8.379 1.00 80.94 86 GLN A N 1
ATOM 683 C CA . GLN A 1 86 ? -0.777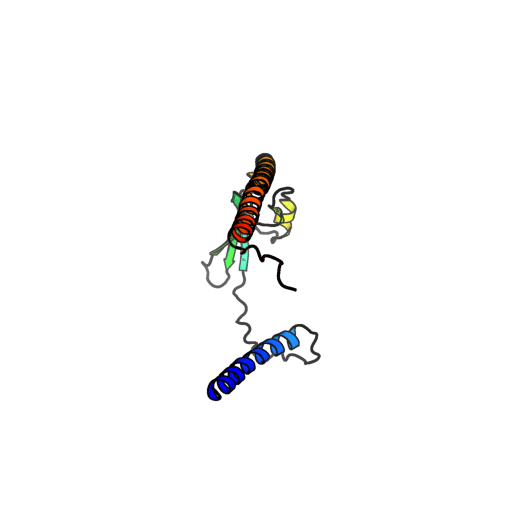 1.270 9.485 1.00 80.94 86 GLN A CA 1
ATOM 684 C C . GLN A 1 86 ? -0.503 2.157 10.712 1.00 80.94 86 GLN A C 1
ATOM 686 O O . GLN A 1 86 ? 0.594 2.664 10.958 1.00 80.94 86 GLN A O 1
ATOM 691 N N . ALA A 1 87 ? -1.564 2.362 11.494 1.00 64.44 87 ALA A N 1
ATOM 692 C CA . ALA A 1 87 ? -1.637 3.322 12.589 1.00 64.44 87 ALA A CA 1
ATOM 693 C C . ALA A 1 87 ? -0.630 3.050 13.728 1.00 64.44 87 ALA A C 1
ATOM 695 O O . ALA A 1 87 ? -0.924 2.347 14.698 1.00 64.44 87 ALA A O 1
ATOM 696 N N . GLY A 1 88 ? 0.533 3.698 13.662 1.00 63.06 88 GLY A N 1
ATOM 697 C CA . GLY A 1 88 ? 1.469 3.794 14.785 1.00 63.06 88 GLY A CA 1
ATOM 698 C C . GLY A 1 88 ? 2.901 4.112 14.383 1.00 63.06 88 GLY A C 1
ATOM 699 O O . GLY A 1 88 ? 3.574 4.843 15.102 1.00 63.06 88 GLY A O 1
ATOM 700 N N . THR A 1 89 ? 3.343 3.625 13.229 1.00 69.81 89 THR A N 1
ATOM 701 C CA . THR A 1 89 ? 4.719 3.802 12.753 1.00 69.81 89 THR A CA 1
ATOM 702 C C . THR A 1 89 ? 4.700 3.851 11.235 1.00 69.81 89 THR A C 1
ATOM 704 O O . THR A 1 89 ? 4.833 2.822 10.577 1.00 69.81 89 THR A O 1
ATOM 707 N N . ILE A 1 90 ? 4.478 5.047 10.683 1.00 82.06 90 ILE A N 1
ATOM 708 C CA . ILE A 1 90 ? 4.714 5.251 9.256 1.00 82.06 90 ILE A CA 1
ATOM 709 C C . ILE A 1 90 ? 6.216 5.338 9.077 1.00 82.06 90 ILE A C 1
ATOM 711 O O . ILE A 1 90 ? 6.843 6.277 9.565 1.00 82.06 90 ILE A O 1
ATOM 715 N N . ASP A 1 91 ? 6.762 4.363 8.377 1.00 87.81 91 ASP A N 1
ATOM 716 C CA . ASP A 1 91 ? 8.173 4.322 8.043 1.00 87.81 91 ASP A CA 1
ATOM 717 C C . ASP A 1 91 ? 8.294 4.452 6.525 1.00 87.81 91 ASP A C 1
ATOM 719 O O . ASP A 1 91 ? 8.186 3.478 5.782 1.00 87.81 91 ASP A O 1
ATOM 723 N N . ILE A 1 92 ? 8.412 5.700 6.063 1.00 89.44 92 ILE A N 1
ATOM 724 C CA . ILE A 1 92 ? 8.481 6.022 4.632 1.00 89.44 92 ILE A CA 1
ATOM 725 C C . ILE A 1 92 ? 9.723 5.384 4.008 1.00 89.44 92 ILE A C 1
ATOM 727 O O . ILE A 1 92 ? 9.660 4.942 2.864 1.00 89.44 92 ILE A O 1
ATOM 731 N N . ASP A 1 93 ? 10.823 5.302 4.752 1.00 91.06 93 ASP A N 1
ATOM 732 C CA . ASP A 1 93 ? 12.070 4.732 4.254 1.00 91.06 93 ASP A CA 1
ATOM 733 C C . ASP A 1 93 ? 11.933 3.220 4.063 1.00 91.06 93 ASP A C 1
ATOM 735 O O . ASP A 1 93 ? 12.337 2.699 3.024 1.00 91.06 93 ASP A O 1
ATOM 739 N N . ARG A 1 94 ? 11.250 2.522 4.981 1.00 90.94 94 ARG A N 1
ATOM 740 C CA . ARG A 1 94 ? 10.880 1.112 4.772 1.00 90.94 94 ARG A CA 1
ATOM 741 C C . ARG A 1 94 ? 9.940 0.911 3.600 1.00 90.94 94 ARG A C 1
ATOM 743 O O . ARG A 1 94 ? 10.125 -0.053 2.870 1.00 90.94 94 ARG A O 1
ATOM 750 N N . ILE A 1 95 ? 8.951 1.790 3.416 1.00 92.69 95 ILE A N 1
ATOM 751 C CA . ILE A 1 95 ? 8.069 1.715 2.243 1.00 92.69 95 ILE A CA 1
ATOM 752 C C . ILE A 1 95 ? 8.914 1.829 0.981 1.00 92.69 95 ILE A C 1
ATOM 754 O O . ILE A 1 95 ? 8.803 0.977 0.113 1.00 92.69 95 ILE A O 1
ATOM 758 N N . LYS A 1 96 ? 9.797 2.829 0.896 1.00 94.44 96 LYS A N 1
ATOM 759 C CA . LYS A 1 96 ? 10.657 3.025 -0.275 1.00 94.44 96 LYS A CA 1
ATOM 760 C C . LYS A 1 96 ? 11.568 1.832 -0.545 1.00 94.44 96 LYS A C 1
ATOM 762 O O . LYS A 1 96 ? 11.702 1.444 -1.695 1.00 94.44 96 LYS A O 1
ATOM 767 N N . ALA A 1 97 ? 12.120 1.224 0.503 1.00 94.75 97 ALA A N 1
ATOM 768 C CA . ALA A 1 97 ? 12.991 0.056 0.398 1.00 94.75 97 ALA A CA 1
ATOM 769 C C . ALA A 1 97 ? 12.291 -1.221 -0.113 1.00 94.75 97 ALA A C 1
ATOM 771 O O . ALA A 1 97 ? 12.975 -2.182 -0.452 1.00 94.75 97 ALA A O 1
ATOM 772 N N . MET A 1 98 ? 10.952 -1.264 -0.153 1.00 94.00 98 MET A N 1
ATOM 773 C CA . MET A 1 98 ? 10.209 -2.389 -0.740 1.00 94.00 98 MET A CA 1
ATOM 774 C C . MET A 1 98 ? 10.125 -2.336 -2.264 1.00 94.00 98 MET A C 1
ATOM 776 O O . MET A 1 98 ? 9.806 -3.349 -2.884 1.00 94.00 98 MET A O 1
ATOM 780 N N . TYR A 1 99 ? 10.360 -1.168 -2.857 1.00 95.12 99 TYR A N 1
ATOM 781 C CA . TYR A 1 99 ? 10.244 -0.959 -4.294 1.00 95.12 99 TYR A CA 1
ATOM 782 C C . TYR A 1 99 ? 11.627 -0.814 -4.937 1.00 95.12 99 TYR A C 1
ATOM 784 O O . TYR A 1 99 ? 12.589 -0.471 -4.245 1.00 95.12 99 TYR A O 1
ATOM 792 N N . PRO A 1 100 ? 11.736 -1.035 -6.259 1.00 94.81 100 PRO A N 1
ATOM 793 C CA . PRO A 1 100 ? 12.955 -0.741 -7.008 1.00 94.81 100 PRO A CA 1
ATOM 794 C C . PRO A 1 100 ? 13.414 0.714 -6.833 1.00 94.81 100 PRO A C 1
ATOM 796 O O . PRO A 1 100 ? 12.583 1.614 -6.671 1.00 94.81 100 PRO A O 1
ATOM 799 N N . GLU A 1 101 ? 14.725 0.960 -6.896 1.00 94.44 101 GLU A N 1
ATOM 800 C CA . GLU A 1 101 ? 15.321 2.285 -6.655 1.00 94.44 101 GLU A CA 1
ATOM 801 C C . GLU A 1 101 ? 14.834 3.352 -7.650 1.00 94.44 101 GLU A C 1
ATOM 803 O O . GLU A 1 101 ? 14.730 4.531 -7.310 1.00 94.44 101 GLU A O 1
ATOM 808 N N . GLU A 1 102 ? 14.480 2.939 -8.865 1.00 94.38 102 GLU A N 1
ATOM 809 C CA . GLU A 1 102 ? 13.942 3.778 -9.936 1.00 94.38 102 GLU A CA 1
ATOM 810 C C . GLU A 1 102 ? 12.480 4.218 -9.722 1.00 94.38 102 GLU A C 1
ATOM 812 O O . GLU A 1 102 ? 11.958 5.039 -10.484 1.00 94.38 102 GLU A O 1
ATOM 817 N N . THR A 1 103 ? 11.809 3.703 -8.689 1.00 96.88 103 THR A N 1
ATOM 818 C CA . THR A 1 103 ? 10.392 3.975 -8.427 1.00 96.88 103 THR A CA 1
ATOM 819 C C . THR A 1 103 ? 10.164 5.427 -8.013 1.00 96.88 103 THR A C 1
ATOM 821 O O . THR A 1 103 ? 10.759 5.942 -7.062 1.00 96.88 103 THR A O 1
ATOM 824 N N . ILE A 1 104 ? 9.223 6.104 -8.671 1.00 97.12 104 ILE A N 1
ATOM 825 C CA . ILE A 1 104 ? 8.897 7.497 -8.356 1.00 97.12 104 ILE A CA 1
ATOM 826 C C . ILE A 1 104 ? 7.870 7.559 -7.220 1.00 97.12 104 ILE A C 1
ATOM 828 O O . ILE A 1 104 ? 6.720 7.155 -7.380 1.00 97.12 104 ILE A O 1
ATOM 832 N N . PHE A 1 105 ? 8.240 8.158 -6.087 1.00 96.50 105 PHE A N 1
ATOM 833 C CA . PHE A 1 105 ? 7.339 8.341 -4.944 1.00 96.50 105 PHE A CA 1
ATOM 834 C C . PHE A 1 105 ? 6.661 9.712 -4.965 1.00 96.50 105 PHE A C 1
ATOM 836 O O . PHE A 1 105 ? 7.325 10.746 -4.870 1.00 96.50 105 PHE A O 1
ATOM 843 N N . LYS A 1 106 ? 5.324 9.748 -5.019 1.00 96.19 106 LYS A N 1
ATOM 844 C CA . LYS A 1 106 ? 4.543 11.000 -4.995 1.00 96.19 106 LYS A CA 1
ATOM 845 C C . LYS A 1 106 ? 3.660 11.119 -3.759 1.00 96.19 106 LYS A C 1
ATOM 847 O O . LYS A 1 106 ? 3.027 10.158 -3.333 1.00 96.19 106 LYS A O 1
ATOM 852 N N . ARG A 1 107 ? 3.527 12.349 -3.245 1.00 93.00 107 ARG A N 1
ATOM 853 C CA . ARG A 1 107 ? 2.628 12.736 -2.136 1.00 93.00 107 ARG A CA 1
ATOM 854 C C . ARG A 1 107 ? 2.960 12.141 -0.760 1.00 93.00 107 ARG A C 1
ATOM 856 O O . ARG A 1 107 ? 2.166 12.311 0.163 1.00 93.00 107 ARG A O 1
ATOM 863 N N . PHE A 1 108 ? 4.109 11.487 -0.599 1.00 89.69 108 PHE A N 1
ATOM 864 C CA . PHE A 1 108 ? 4.587 10.995 0.701 1.00 89.69 108 PHE A CA 1
ATOM 865 C C . PHE A 1 108 ? 5.020 12.130 1.645 1.00 89.69 108 PHE A C 1
ATOM 867 O O . PHE A 1 108 ? 4.969 11.979 2.859 1.00 89.69 108 PHE A O 1
ATOM 874 N N . ASP A 1 109 ? 5.362 13.292 1.092 1.00 87.44 109 ASP A N 1
ATOM 875 C CA . ASP A 1 109 ? 5.610 14.554 1.799 1.00 87.44 109 ASP A CA 1
ATOM 876 C C . ASP A 1 109 ? 4.363 15.099 2.516 1.00 87.44 109 ASP A C 1
ATOM 878 O O . ASP A 1 109 ? 4.471 15.820 3.503 1.00 87.44 109 ASP A O 1
ATOM 882 N N . LYS A 1 110 ? 3.162 14.736 2.044 1.00 80.88 110 LYS A N 1
ATOM 883 C CA . LYS A 1 110 ? 1.877 15.209 2.590 1.00 80.88 110 LYS A CA 1
ATOM 884 C C . LYS A 1 110 ? 1.337 14.346 3.727 1.00 80.88 110 LYS A C 1
ATOM 886 O O . LYS A 1 110 ? 0.193 14.529 4.149 1.00 80.88 110 LYS A O 1
ATOM 891 N N . ILE A 1 111 ? 2.119 13.377 4.190 1.00 80.75 111 ILE A N 1
ATOM 892 C CA . ILE A 1 111 ? 1.747 12.528 5.313 1.00 80.75 111 ILE A CA 1
ATOM 893 C C . ILE A 1 111 ? 1.878 13.356 6.592 1.00 80.75 111 ILE A C 1
ATOM 895 O O . ILE A 1 111 ? 2.953 13.487 7.169 1.00 80.75 111 ILE A O 1
ATOM 899 N N . ASP A 1 112 ? 0.762 13.920 7.043 1.00 72.00 112 ASP A N 1
ATOM 900 C CA . ASP A 1 112 ? 0.700 14.568 8.346 1.00 72.00 112 ASP A CA 1
ATOM 901 C C . ASP A 1 112 ? 0.679 13.497 9.450 1.00 72.00 112 ASP A C 1
ATOM 903 O O . ASP A 1 112 ? -0.325 12.824 9.708 1.00 72.00 112 ASP A O 1
ATOM 907 N N . LEU A 1 113 ? 1.837 13.308 10.085 1.00 67.75 113 LEU A N 1
ATOM 908 C CA . LEU A 1 113 ? 2.036 12.347 11.171 1.00 67.75 113 LEU A CA 1
ATOM 909 C C . LEU A 1 113 ? 1.151 12.663 12.391 1.00 67.75 113 LEU A C 1
ATOM 911 O O . LEU A 1 113 ? 0.782 11.748 13.134 1.00 67.75 113 LEU A O 1
ATOM 915 N N . ASN A 1 114 ? 0.746 13.925 12.577 1.00 59.16 114 ASN A N 1
ATOM 916 C CA . ASN A 1 114 ? -0.034 14.350 13.739 1.00 59.16 114 ASN A CA 1
ATOM 917 C C . ASN A 1 114 ? -1.523 13.986 13.621 1.00 59.16 114 ASN A C 1
ATOM 919 O O . ASN A 1 114 ? -2.146 13.615 14.618 1.00 59.16 114 ASN A O 1
ATOM 923 N N . THR A 1 115 ? -2.104 13.988 12.417 1.00 60.69 115 THR A N 1
ATOM 924 C CA . THR A 1 115 ? -3.521 13.623 12.216 1.00 60.69 115 THR A CA 1
ATOM 925 C C . THR A 1 115 ? -3.803 12.125 12.373 1.00 60.69 115 THR A C 1
ATOM 927 O O . THR A 1 115 ? -4.954 11.742 12.606 1.00 60.69 115 THR A O 1
ATOM 930 N N . LYS A 1 116 ? -2.795 11.244 12.294 1.00 59.78 116 LYS A N 1
ATOM 931 C CA . LYS A 1 116 ? -3.005 9.795 12.495 1.00 59.78 116 LYS A CA 1
ATOM 932 C C . LYS A 1 116 ? -3.090 9.382 13.963 1.00 59.78 116 LYS A C 1
ATOM 934 O O . LYS A 1 116 ? -3.825 8.440 14.266 1.00 59.78 116 LYS A O 1
ATOM 939 N N . LYS A 1 117 ? -2.417 10.093 14.875 1.00 61.62 117 LYS A N 1
ATOM 940 C CA . LYS A 1 117 ? -2.525 9.837 16.322 1.00 61.62 117 LYS A CA 1
ATOM 941 C C . LYS A 1 117 ? -3.971 10.020 16.794 1.00 61.62 117 LYS A C 1
ATOM 943 O O . LYS A 1 117 ? -4.534 9.105 17.390 1.00 61.62 117 LYS A O 1
ATOM 948 N N . SER A 1 118 ? -4.617 11.103 16.345 1.00 61.22 118 SER A N 1
ATOM 949 C CA . SER A 1 118 ? -6.034 11.352 16.643 1.00 61.22 118 SER A CA 1
ATOM 950 C C . SER A 1 118 ? -6.958 10.281 16.051 1.00 61.22 118 SER A C 1
ATOM 952 O O . SER A 1 118 ? -7.951 9.906 16.661 1.00 61.22 118 SER A O 1
ATOM 954 N N . ARG A 1 119 ? -6.631 9.703 14.887 1.00 67.12 119 ARG A N 1
ATOM 955 C CA . ARG A 1 119 ? -7.416 8.597 14.307 1.00 67.12 119 ARG A CA 1
ATOM 956 C C . ARG A 1 119 ? -7.280 7.288 15.070 1.00 67.12 119 ARG A C 1
ATOM 958 O O . ARG A 1 119 ? -8.259 6.542 15.129 1.00 67.12 119 ARG A O 1
ATOM 965 N N . LYS A 1 120 ? -6.095 6.988 15.609 1.00 69.50 120 LYS A N 1
ATOM 966 C CA . LYS A 1 120 ? -5.886 5.812 16.462 1.00 69.50 120 LYS A CA 1
ATOM 967 C C . LYS A 1 120 ? -6.703 5.950 17.745 1.00 69.50 120 LYS A C 1
ATOM 969 O O . LYS A 1 120 ? -7.479 5.048 18.046 1.00 69.50 120 LYS A O 1
ATOM 974 N N . GLU A 1 121 ? -6.630 7.114 18.384 1.00 74.44 121 GLU A N 1
ATOM 975 C CA . GLU A 1 121 ? -7.448 7.471 19.550 1.00 74.44 121 GLU A CA 1
ATOM 976 C C . GLU A 1 121 ? -8.951 7.362 19.226 1.00 74.44 121 GLU A C 1
ATOM 978 O O . GLU A 1 121 ? -9.681 6.642 19.901 1.00 74.44 121 GLU A O 1
ATOM 983 N N . LEU A 1 122 ? -9.411 7.932 18.106 1.00 73.31 122 LEU A N 1
ATOM 984 C CA . LEU A 1 122 ? -10.809 7.828 17.659 1.00 73.31 122 LEU A CA 1
ATOM 985 C C . LEU A 1 122 ? -11.253 6.384 17.355 1.00 73.31 122 LEU A C 1
ATOM 987 O O . LEU A 1 122 ? -12.424 6.041 17.549 1.00 73.31 122 LEU A O 1
ATOM 991 N N . ARG A 1 123 ? -10.366 5.524 16.833 1.00 78.19 123 ARG A N 1
ATOM 992 C CA . ARG A 1 123 ? -10.667 4.098 16.596 1.00 78.19 123 ARG A CA 1
ATOM 993 C C . ARG A 1 123 ? -10.756 3.326 17.911 1.00 78.19 123 ARG A C 1
ATOM 995 O O . ARG A 1 123 ? -11.649 2.487 18.034 1.00 78.19 123 ARG A O 1
ATOM 1002 N N . GLU A 1 124 ? -9.873 3.599 18.864 1.00 81.06 124 GLU A N 1
ATOM 1003 C CA . GLU A 1 124 ? -9.898 2.988 20.197 1.00 81.06 124 GLU A CA 1
ATOM 1004 C C . GLU A 1 124 ? -11.148 3.416 20.976 1.00 81.06 124 GLU A C 1
ATOM 1006 O O . GLU A 1 124 ? -11.897 2.546 21.426 1.00 81.06 124 GLU A O 1
ATOM 1011 N N . GLU A 1 125 ? -11.492 4.708 20.981 1.00 79.25 125 GLU A N 1
ATOM 1012 C CA . GLU A 1 125 ? -12.742 5.207 21.572 1.00 79.25 125 GLU A CA 1
ATOM 1013 C C . GLU A 1 125 ? -13.986 4.542 20.963 1.00 79.25 125 GLU A C 1
ATOM 1015 O O . GLU A 1 125 ? -14.934 4.182 21.667 1.00 79.25 125 GLU A O 1
ATOM 1020 N N . ARG A 1 126 ? -14.019 4.360 19.634 1.00 79.19 126 ARG A N 1
ATOM 1021 C CA . ARG A 1 126 ? -15.144 3.691 18.955 1.00 79.19 126 ARG A CA 1
ATOM 1022 C C . ARG A 1 126 ? -15.240 2.210 19.315 1.00 79.19 126 ARG A C 1
ATOM 1024 O O . ARG A 1 126 ? -16.356 1.702 19.441 1.00 79.19 126 ARG A O 1
ATOM 1031 N N . LYS A 1 127 ? -14.109 1.512 19.466 1.00 78.62 127 LYS A N 1
ATOM 1032 C CA . LYS A 1 127 ? -14.083 0.109 19.915 1.00 78.62 127 LYS A CA 1
ATOM 1033 C C . LYS A 1 127 ? -14.575 -0.013 21.356 1.00 78.62 127 LYS A C 1
ATOM 1035 O O . LYS A 1 127 ? -15.396 -0.886 21.630 1.00 78.62 127 LYS A O 1
ATOM 1040 N N . GLU A 1 128 ? -14.156 0.890 22.237 1.00 77.94 128 GLU A N 1
ATOM 1041 C CA . GLU A 1 128 ? -14.603 0.922 23.632 1.00 77.94 128 GLU A CA 1
ATOM 1042 C C . GLU A 1 128 ? -16.110 1.212 23.747 1.00 77.94 128 GLU A C 1
ATOM 1044 O O . GLU A 1 128 ? -16.834 0.520 24.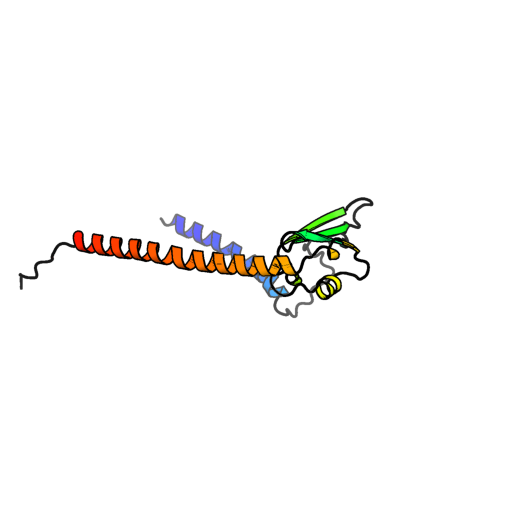464 1.00 77.94 128 GLU A O 1
ATOM 1049 N N . LYS A 1 129 ? -16.628 2.175 22.971 1.00 73.12 129 LYS A N 1
ATOM 1050 C CA . LYS A 1 129 ? -18.074 2.458 22.915 1.00 73.12 129 LYS A CA 1
ATOM 1051 C C . LYS A 1 129 ? -18.878 1.268 22.378 1.00 73.12 129 LYS A C 1
ATOM 1053 O O . LYS A 1 129 ? -19.968 0.996 22.878 1.00 73.12 129 LYS A O 1
ATOM 1058 N N . ARG A 1 130 ? -18.350 0.529 21.393 1.00 69.12 130 ARG A N 1
ATOM 1059 C CA . ARG A 1 130 ? -19.001 -0.683 20.861 1.00 69.12 130 ARG A CA 1
ATOM 1060 C C . ARG A 1 130 ? -19.018 -1.844 21.858 1.00 69.12 130 ARG A C 1
ATOM 1062 O O . ARG A 1 130 ? -20.026 -2.543 21.903 1.00 69.12 130 ARG A O 1
ATOM 1069 N N . SER A 1 131 ? -17.966 -2.044 22.657 1.00 65.94 131 SER A N 1
ATOM 1070 C CA . SER A 1 131 ? -17.940 -3.136 23.647 1.00 65.94 131 SER A CA 1
ATOM 1071 C C . SER A 1 131 ? -18.906 -2.895 24.810 1.00 65.94 131 SER A C 1
ATOM 1073 O O . SER A 1 131 ? -19.541 -3.833 25.288 1.00 65.94 131 SER A O 1
ATOM 1075 N N . LYS A 1 132 ? -19.087 -1.633 25.219 1.00 63.16 132 LYS A N 1
ATOM 1076 C CA . LYS A 1 132 ? -20.035 -1.251 26.278 1.00 63.16 132 LYS A CA 1
ATOM 1077 C C . LYS A 1 132 ? -21.505 -1.336 25.837 1.00 63.16 132 LYS A C 1
ATOM 1079 O O . LYS A 1 132 ? -22.371 -1.543 26.678 1.00 63.16 132 LYS A O 1
ATOM 1084 N N . GLY A 1 133 ? -21.794 -1.206 24.539 1.00 57.91 133 GLY A N 1
ATOM 1085 C CA . GLY A 1 133 ? -23.164 -1.233 24.008 1.00 57.91 133 GLY A CA 1
ATOM 1086 C C . GLY A 1 133 ? -23.746 -2.627 23.736 1.00 57.91 133 GLY A C 1
ATOM 1087 O O . GLY A 1 133 ? -24.961 -2.793 23.803 1.00 57.91 133 GLY A O 1
ATOM 1088 N N . SER A 1 134 ? -22.922 -3.638 23.430 1.00 56.16 134 SER A N 1
ATOM 1089 C CA . SER A 1 134 ? -23.429 -4.961 23.017 1.00 56.16 134 SER A CA 1
ATOM 1090 C C . SER A 1 134 ? -23.692 -5.932 24.171 1.00 56.16 134 SER A C 1
ATOM 1092 O O . SER A 1 134 ? -24.525 -6.827 24.028 1.00 56.16 134 SER A O 1
ATOM 1094 N N . SER A 1 135 ? -23.039 -5.758 25.326 1.00 59.59 135 SER A N 1
ATOM 1095 C CA . SER A 1 135 ? -23.205 -6.677 26.460 1.00 59.59 135 SER A CA 1
ATOM 1096 C C . SER A 1 135 ? -24.599 -6.583 27.089 1.00 59.59 135 SER A C 1
ATOM 1098 O O . SER A 1 135 ? -25.191 -7.611 27.408 1.00 59.59 135 SER A O 1
ATOM 1100 N N . GLY A 1 136 ? -25.178 -5.381 27.183 1.00 60.94 136 GLY A N 1
ATOM 1101 C CA . GLY A 1 136 ? -26.506 -5.172 27.774 1.00 60.94 136 GLY A CA 1
ATOM 1102 C C . GLY A 1 136 ? -27.642 -5.865 27.014 1.00 60.94 136 GLY A C 1
ATOM 1103 O O . GLY A 1 136 ? -28.559 -6.398 27.632 1.00 60.94 136 GLY A O 1
ATOM 1104 N N . ILE A 1 137 ? -27.562 -5.932 25.681 1.00 68.38 137 ILE A N 1
ATOM 1105 C CA . ILE A 1 137 ? -28.597 -6.573 24.850 1.00 68.38 137 ILE A CA 1
ATOM 1106 C C . ILE A 1 137 ? -28.570 -8.098 25.029 1.00 68.38 137 ILE A C 1
ATOM 1108 O O . ILE A 1 137 ? -29.623 -8.732 25.089 1.00 68.38 137 ILE A O 1
ATOM 1112 N N . LEU A 1 138 ? -27.381 -8.690 25.186 1.00 67.81 138 LEU A N 1
ATOM 1113 C CA . LEU A 1 138 ? -27.238 -10.135 25.368 1.00 67.81 138 LEU A CA 1
ATOM 1114 C C . LEU A 1 138 ? -27.878 -10.611 26.686 1.00 67.81 138 LEU A C 1
ATOM 1116 O O . LEU A 1 138 ? -28.561 -11.635 26.708 1.00 67.81 138 LEU A O 1
ATOM 1120 N N . PHE A 1 139 ? -27.730 -9.836 27.767 1.00 72.06 139 PHE A N 1
ATOM 1121 C CA . PHE A 1 139 ? -28.362 -10.142 29.057 1.00 72.06 139 PHE A CA 1
ATOM 1122 C C . PHE A 1 139 ? -29.893 -10.044 29.013 1.00 72.06 139 PHE A C 1
ATOM 1124 O O . PHE A 1 139 ? -30.569 -10.848 29.654 1.00 72.06 139 PHE A O 1
ATOM 1131 N N . ILE A 1 140 ? -30.453 -9.123 28.221 1.00 75.50 140 ILE A N 1
ATOM 1132 C CA . ILE A 1 140 ? -31.911 -8.9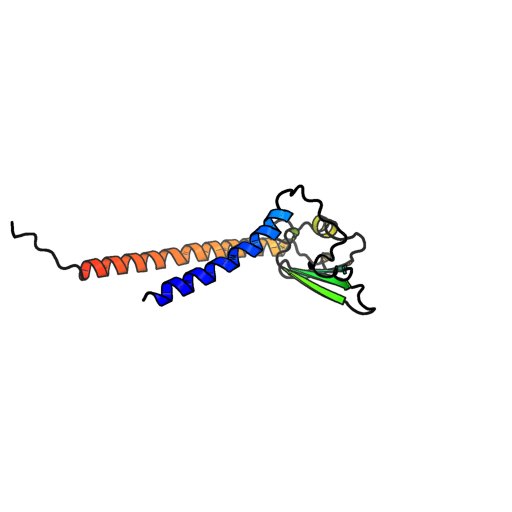92 28.052 1.00 75.50 140 ILE A CA 1
ATOM 1133 C C . ILE A 1 140 ? -32.489 -10.211 27.311 1.00 75.50 140 ILE A C 1
ATOM 1135 O O . ILE A 1 140 ? -33.547 -10.721 27.689 1.00 75.50 140 ILE A O 1
ATOM 1139 N N . ILE A 1 141 ? -31.790 -10.731 26.298 1.00 77.19 141 ILE A N 1
ATOM 1140 C CA . ILE A 1 141 ? -32.242 -11.909 25.534 1.00 77.19 141 ILE A CA 1
ATOM 1141 C C . ILE A 1 141 ? -32.177 -13.180 26.396 1.00 77.19 141 ILE A C 1
ATOM 1143 O O . ILE A 1 141 ? -33.139 -13.944 26.442 1.00 77.19 141 ILE A O 1
ATOM 1147 N N . ILE A 1 142 ? -31.082 -13.387 27.135 1.00 79.00 142 ILE A N 1
ATOM 1148 C CA . ILE A 1 142 ? -30.927 -14.565 28.007 1.00 79.00 142 ILE A CA 1
ATOM 1149 C C . ILE A 1 142 ? -31.924 -14.518 29.177 1.00 79.00 142 ILE A C 1
ATOM 1151 O O . ILE A 1 142 ? -32.570 -15.523 29.483 1.00 79.00 142 ILE A O 1
ATOM 1155 N N . GLY A 1 143 ? -32.096 -13.349 29.801 1.00 78.56 143 GLY A N 1
ATOM 1156 C CA . GLY A 1 143 ? -33.034 -13.167 30.911 1.00 78.56 143 GLY A CA 1
ATOM 1157 C C . GLY A 1 143 ? -34.497 -13.365 30.502 1.00 78.56 143 GLY A C 1
ATOM 1158 O O . GLY A 1 143 ? -35.241 -14.049 31.203 1.00 78.56 143 GLY A O 1
ATOM 1159 N N . SER A 1 144 ? -34.909 -12.829 29.347 1.00 80.12 144 SER A N 1
ATOM 1160 C CA . SER A 1 144 ? -36.283 -12.997 28.844 1.00 80.12 144 SER A CA 1
ATOM 1161 C C . SER A 1 144 ? -36.591 -14.436 28.416 1.00 80.12 144 SER A C 1
ATOM 1163 O O . SER A 1 144 ? -37.687 -14.927 28.691 1.00 80.12 144 SER A O 1
ATOM 1165 N N . GLY A 1 145 ? -35.621 -15.150 27.832 1.00 84.25 145 GLY A N 1
ATOM 1166 C CA . GLY A 1 145 ? -35.761 -16.570 27.497 1.00 84.25 145 GLY A CA 1
ATOM 1167 C C . GLY A 1 145 ? -35.976 -17.454 28.730 1.00 84.25 145 GLY A C 1
ATOM 1168 O O . GLY A 1 145 ? -36.905 -18.261 28.757 1.00 84.25 145 GLY A O 1
ATOM 1169 N N . LEU A 1 146 ? -35.176 -17.264 29.786 1.00 84.31 146 LEU A N 1
ATOM 1170 C CA . LEU A 1 146 ? -35.336 -18.001 31.049 1.00 84.31 146 LEU A CA 1
ATOM 1171 C C . LEU A 1 146 ? -36.663 -17.682 31.750 1.00 84.31 146 LEU A C 1
ATOM 1173 O O . LEU A 1 146 ? -37.304 -18.582 32.292 1.00 84.31 146 LEU A O 1
ATOM 1177 N N . PHE A 1 147 ? -37.100 -16.423 31.705 1.00 85.19 147 PHE A N 1
ATOM 1178 C CA . PHE A 1 147 ? -38.377 -16.010 32.283 1.00 85.19 147 PHE A CA 1
ATOM 1179 C C . PHE A 1 147 ? -39.574 -16.659 31.572 1.00 85.19 147 PHE A C 1
ATOM 1181 O O . PHE A 1 147 ? -40.500 -17.134 32.229 1.00 85.19 147 PHE A O 1
ATOM 1188 N N . LEU A 1 148 ? -39.537 -16.756 30.240 1.00 85.94 148 LEU A N 1
ATOM 1189 C CA . LEU A 1 148 ? -40.562 -17.471 29.475 1.00 85.94 148 LEU A CA 1
ATOM 1190 C C . LEU A 1 148 ? -40.583 -18.966 29.816 1.00 85.94 148 LEU A C 1
ATOM 1192 O O . LEU A 1 148 ? -41.653 -19.519 30.051 1.00 85.94 148 LEU A O 1
ATOM 1196 N N . ILE A 1 149 ? -39.422 -19.617 29.926 1.00 84.94 149 ILE A N 1
ATOM 1197 C CA . ILE A 1 149 ? -39.354 -21.032 30.331 1.00 84.94 149 ILE A CA 1
ATOM 1198 C C . ILE A 1 149 ? -39.964 -21.235 31.727 1.00 84.94 149 ILE A C 1
ATOM 1200 O O . ILE A 1 149 ? -40.705 -22.194 31.935 1.00 84.94 149 ILE A O 1
ATOM 1204 N N . TYR A 1 150 ? -39.713 -20.323 32.669 1.00 86.19 150 TYR A N 1
ATOM 1205 C CA . TYR A 1 150 ? -40.313 -20.374 34.005 1.00 86.19 150 TYR A CA 1
ATOM 1206 C C . TYR A 1 150 ? -41.843 -20.226 33.977 1.00 86.19 150 TYR A C 1
ATOM 1208 O O . TYR A 1 150 ? -42.540 -20.935 34.697 1.00 86.19 150 TYR A O 1
ATOM 1216 N N . LEU A 1 151 ? -42.381 -19.344 33.130 1.00 86.81 151 LEU A N 1
ATOM 1217 C CA . LEU A 1 151 ? -43.831 -19.153 33.010 1.00 86.81 151 LEU A CA 1
ATOM 1218 C C . LEU A 1 151 ? -44.548 -20.339 32.351 1.00 86.81 151 LEU A C 1
ATOM 1220 O O . LEU A 1 151 ? -45.694 -20.621 32.696 1.00 86.81 151 LEU A O 1
ATOM 1224 N N . PHE A 1 152 ? -43.893 -21.025 31.412 1.00 85.56 152 PHE A N 1
ATOM 1225 C CA . PHE A 1 152 ? -44.499 -22.115 30.640 1.00 85.56 152 PHE A CA 1
ATOM 1226 C C . PHE A 1 152 ? -44.157 -23.519 31.146 1.00 85.56 152 PHE A C 1
ATOM 1228 O O . PHE A 1 152 ? -44.697 -24.494 30.623 1.00 85.56 152 PHE A O 1
ATOM 1235 N N . THR A 1 153 ? -43.300 -23.661 32.160 1.00 80.31 153 THR A N 1
ATOM 1236 C CA . THR A 1 153 ? -43.057 -24.968 32.776 1.00 80.31 153 THR A CA 1
ATOM 1237 C C . THR A 1 153 ? -44.202 -25.300 33.735 1.00 80.31 153 THR A C 1
ATOM 1239 O O . THR A 1 153 ? -44.390 -24.617 34.744 1.00 80.31 153 THR A O 1
ATOM 1242 N N . PRO A 1 154 ? -45.011 -26.337 33.448 1.00 76.19 154 PRO A N 1
ATOM 1243 C CA . PRO A 1 154 ? -46.085 -26.728 34.345 1.00 76.19 154 PRO A CA 1
ATOM 1244 C C . PRO A 1 154 ? -45.471 -27.142 35.684 1.00 76.19 154 PRO A C 1
ATOM 1246 O O . PRO A 1 154 ? -44.556 -27.966 35.719 1.00 76.19 154 PRO A O 1
ATOM 1249 N N . LYS A 1 155 ? -45.971 -26.571 36.790 1.00 76.62 155 LYS A N 1
ATOM 1250 C CA . LYS A 1 155 ? -45.619 -27.013 38.145 1.00 76.62 155 LYS A CA 1
ATOM 1251 C C . LYS A 1 155 ? -45.948 -28.500 38.256 1.00 76.62 155 LYS A C 1
ATOM 1253 O O . LYS A 1 155 ? -47.104 -28.866 38.460 1.00 76.62 155 LYS A O 1
ATOM 1258 N N . MET A 1 156 ? -44.939 -29.354 38.108 1.00 73.12 156 MET A N 1
ATOM 1259 C CA . MET A 1 156 ? -45.081 -30.764 38.431 1.00 73.12 156 MET A CA 1
ATOM 1260 C C . MET A 1 156 ? -45.312 -30.843 39.932 1.00 73.12 156 MET A C 1
ATOM 1262 O O . MET A 1 156 ? -44.431 -30.521 40.724 1.00 73.12 156 MET A O 1
ATOM 1266 N N . ASN A 1 157 ? -46.539 -31.180 40.311 1.00 73.12 157 ASN A N 1
ATOM 1267 C CA . ASN A 1 157 ? -46.920 -31.337 41.701 1.00 73.12 157 ASN A CA 1
ATOM 1268 C C . ASN A 1 157 ? -46.353 -32.687 42.172 1.00 73.12 157 ASN A C 1
ATOM 1270 O O . ASN A 1 157 ? -46.763 -33.714 41.628 1.00 73.12 157 ASN A O 1
ATOM 1274 N N . PRO A 1 158 ? -45.408 -32.728 43.127 1.00 72.31 158 PRO A N 1
ATOM 1275 C CA . PRO A 1 158 ? -44.693 -33.957 43.472 1.00 72.31 158 PRO A CA 1
ATOM 1276 C C . PRO A 1 158 ? -45.510 -34.945 44.329 1.00 72.31 158 PRO A C 1
ATOM 1278 O O . PRO A 1 158 ? -44.936 -35.817 44.971 1.00 72.31 158 PRO A O 1
ATOM 1281 N N . SER A 1 159 ? -46.843 -34.852 44.364 1.00 70.31 159 SER A N 1
ATOM 1282 C CA . SER A 1 159 ? -47.683 -35.747 45.163 1.00 70.31 159 SER A CA 1
ATOM 1283 C C . SER A 1 159 ? -48.300 -36.861 44.318 1.00 70.31 159 SER A C 1
ATOM 1285 O O . SER A 1 159 ? -49.407 -36.724 43.804 1.00 70.31 159 SER A O 1
ATOM 1287 N N . ARG A 1 160 ? -47.574 -37.978 44.188 1.00 54.62 160 ARG A N 1
ATOM 1288 C CA . ARG A 1 160 ? -48.117 -39.342 44.010 1.00 54.62 160 ARG A CA 1
ATOM 1289 C C . ARG A 1 160 ? -46.968 -40.356 43.995 1.00 54.62 160 ARG A C 1
ATOM 1291 O O . ARG A 1 160 ? -46.584 -40.840 42.938 1.00 54.62 160 ARG A O 1
ATOM 1298 N N . TYR A 1 161 ? -46.439 -40.649 45.176 1.00 59.03 161 TYR A N 1
ATOM 1299 C CA . TYR A 1 161 ? -45.845 -41.942 45.513 1.00 59.03 161 TYR A CA 1
ATOM 1300 C C . TYR A 1 161 ? -46.222 -42.264 46.952 1.00 59.03 161 TYR A C 1
ATOM 1302 O O . TYR A 1 161 ? -46.216 -41.315 47.769 1.00 59.03 161 TYR A O 1
#

Foldseek 3Di:
DVVVVVVVVVVVPPPPPVVVVVCCVVPPNPDDDPPPPPPPPDDPAFDWAFAEWEDDPQQKIKTWIDGPPDPDDIDIDIDHPDVCSDQDHNDVVVVCVVHDVNYHYYPPVVPPNVVSVVVVVVVVVVVVVVVVPPVVVVCVVVVVVVVVCVVPDPPPDPPDD

pLDDT: mean 75.2, std 14.2, range [50.59, 97.25]

Secondary structure (DSSP, 8-state):
-THHHHHHHHHGGGGSHHHHHHHHHHTT--S---TTS--SS-PPPPPEEEEEEEEPSTTEEEEEEEETTSTT-EEEEEEES-TTTSTT---HHHHHHTS-TTPEEESGGG--HHHHHHHHHHHHHHHHHHHHHHHHHHHHHHHHHHHHHHHHS--------

Radius of gyration: 30.27 Å; chains: 1; bounding box: 63×63×72 Å

Sequence (161 aa):
MKTFLFLSLFISGSAFSQTNVIAAKSHASTQVVDNNDLDNFGEPGPMRFIAEVKYLKDDCIVEKYNVEWSDHDTEYDTICDHPFLQAGTIDIDRIKAMYPEETIFKRFDKIDLNTKKSRKELREERKEKRSKGSSGILFIIIGSGLFLIYLFTPKMNPSRY